Protein AF-A0A926XB81-F1 (afdb_monomer_lite)

Secondary structure (DSSP, 8-state):
-EEEE-TTS-EEEEEE-TTS-EEEEEEE-TTS-EEEEEE-----------S------

pLDDT: mean 75.13, std 18.18, range [40.31, 94.31]

Radius of gyration: 19.14 Å; chains: 1; bounding box: 65×21×20 Å

Structure (mmCIF, N/CA/C/O backbone):
data_AF-A0A926XB81-F1
#
_entry.id   AF-A0A926XB81-F1
#
loop_
_atom_site.group_PDB
_atom_site.id
_atom_site.type_symbol
_atom_site.label_atom_id
_atom_site.label_alt_id
_atom_site.label_comp_id
_atom_site.label_asym_id
_atom_site.label_entity_id
_atom_site.label_seq_id
_atom_site.pdbx_PDB_ins_code
_atom_site.Cartn_x
_atom_site.Cartn_y
_atom_site.Cartn_z
_atom_site.occupancy
_atom_site.B_iso_or_equiv
_atom_site.auth_seq_id
_atom_site.auth_comp_id
_atom_site.auth_asym_id
_atom_site.auth_atom_id
_atom_site.pdbx_PDB_model_num
ATOM 1 N N . MET A 1 1 ? -0.159 -4.086 -8.177 1.00 75.50 1 MET A N 1
ATOM 2 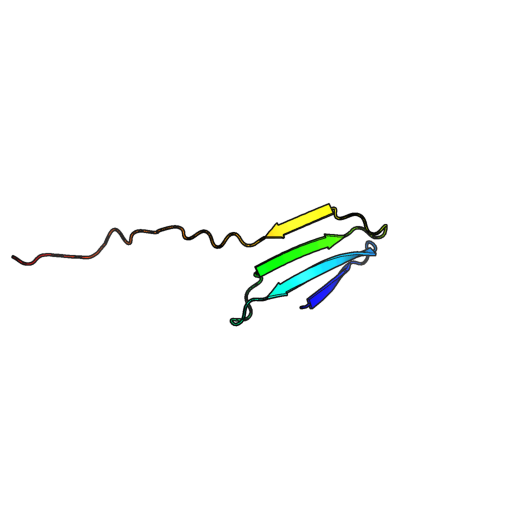C CA . MET A 1 1 ? -0.798 -3.045 -7.348 1.00 75.50 1 MET A CA 1
ATOM 3 C C . MET A 1 1 ? -1.722 -3.725 -6.350 1.00 75.50 1 MET A C 1
ATOM 5 O O . MET A 1 1 ? -2.507 -4.568 -6.771 1.00 75.50 1 MET A O 1
ATOM 9 N N . GLY A 1 2 ? -1.572 -3.437 -5.057 1.00 86.94 2 GLY A N 1
ATOM 10 C CA . GLY A 1 2 ? -2.400 -3.991 -3.980 1.00 86.94 2 GLY A CA 1
ATOM 11 C C . GLY A 1 2 ? -3.121 -2.883 -3.217 1.00 86.94 2 GLY A C 1
ATOM 12 O O . GLY A 1 2 ? -2.604 -1.775 -3.116 1.00 86.94 2 GLY A O 1
ATOM 13 N N . THR A 1 3 ? -4.311 -3.166 -2.692 1.00 91.25 3 THR A N 1
ATOM 14 C CA . THR A 1 3 ? -5.119 -2.195 -1.940 1.00 91.25 3 THR A CA 1
ATOM 15 C C . THR A 1 3 ? -5.636 -2.820 -0.657 1.00 91.25 3 THR A C 1
ATOM 17 O O . THR A 1 3 ? -6.168 -3.929 -0.687 1.00 91.25 3 THR A O 1
ATOM 20 N N . VAL A 1 4 ? -5.514 -2.095 0.451 1.00 91.62 4 VAL A N 1
ATOM 21 C CA . VAL A 1 4 ? -6.039 -2.488 1.760 1.00 91.62 4 VAL A CA 1
ATOM 22 C C . VAL A 1 4 ? -6.993 -1.405 2.234 1.00 91.62 4 VAL A C 1
ATOM 24 O O . VAL A 1 4 ? -6.625 -0.235 2.280 1.00 91.62 4 VAL A O 1
ATOM 27 N N . THR A 1 5 ? -8.207 -1.797 2.603 1.00 92.69 5 THR A N 1
ATOM 28 C CA . THR A 1 5 ? -9.174 -0.906 3.248 1.00 92.69 5 THR A CA 1
ATOM 29 C C . THR A 1 5 ? -9.221 -1.238 4.732 1.00 92.69 5 THR A C 1
ATOM 31 O O . THR A 1 5 ? -9.485 -2.378 5.115 1.00 92.69 5 THR A O 1
ATOM 34 N N . LEU A 1 6 ? -8.929 -0.245 5.565 1.00 89.00 6 LEU A N 1
ATOM 35 C CA . LEU A 1 6 ? -8.977 -0.353 7.015 1.00 89.00 6 LEU A CA 1
ATOM 36 C C . LEU A 1 6 ? -10.415 -0.198 7.517 1.00 89.00 6 LEU A C 1
ATOM 38 O O . LEU A 1 6 ? -11.267 0.401 6.863 1.00 89.00 6 LEU A O 1
ATOM 42 N N . GLN A 1 7 ? -10.679 -0.679 8.732 1.00 87.06 7 GLN A N 1
ATOM 43 C CA . GLN A 1 7 ? -11.987 -0.526 9.379 1.00 87.06 7 GLN A CA 1
ATOM 44 C C . GLN A 1 7 ? -12.364 0.950 9.622 1.00 87.06 7 GLN A C 1
ATOM 46 O O . GLN A 1 7 ? -13.543 1.274 9.727 1.00 87.06 7 GLN A O 1
ATOM 51 N N . SER A 1 8 ? -11.377 1.851 9.662 1.00 85.06 8 SER A N 1
ATOM 52 C CA . SER A 1 8 ? -11.571 3.306 9.707 1.00 85.06 8 SER A CA 1
ATOM 53 C C . SER A 1 8 ? -12.113 3.901 8.397 1.00 85.06 8 SER A C 1
ATOM 55 O O . SER A 1 8 ? -12.437 5.085 8.361 1.00 85.06 8 SER A O 1
ATOM 57 N N . GLY A 1 9 ? -12.191 3.115 7.317 1.00 86.75 9 GLY A N 1
ATOM 58 C CA . GLY A 1 9 ? -12.532 3.579 5.969 1.00 86.75 9 GLY A CA 1
ATOM 59 C C . GLY A 1 9 ? -11.343 4.155 5.194 1.00 86.75 9 GLY A C 1
ATOM 60 O O . GLY A 1 9 ? -11.477 4.501 4.022 1.00 86.75 9 GLY A O 1
ATOM 61 N N . GLU A 1 10 ? -10.169 4.234 5.817 1.00 90.69 10 GLU A N 1
ATOM 62 C CA . GLU A 1 10 ? -8.928 4.606 5.146 1.00 90.69 10 GLU A CA 1
ATOM 63 C C . GLU A 1 10 ? -8.500 3.513 4.160 1.00 90.69 10 GLU A C 1
ATOM 65 O O . GLU A 1 10 ? -8.626 2.316 4.425 1.00 90.69 10 GLU A O 1
ATOM 70 N N . THR A 1 11 ? -7.997 3.925 3.002 1.00 94.31 11 THR A N 1
ATOM 71 C CA . THR A 1 11 ? -7.511 3.036 1.951 1.00 94.31 11 THR A CA 1
ATOM 72 C C . THR A 1 11 ? -6.026 3.260 1.732 1.00 94.31 11 THR A C 1
ATOM 74 O O . THR A 1 11 ? -5.594 4.371 1.423 1.00 94.31 11 THR A O 1
ATOM 77 N N . ILE A 1 12 ? -5.253 2.185 1.832 1.00 92.19 12 ILE A N 1
ATOM 78 C CA . ILE A 1 12 ? -3.823 2.172 1.549 1.00 92.19 12 ILE A CA 1
ATOM 79 C C . ILE A 1 12 ? -3.600 1.459 0.217 1.00 92.19 12 ILE A C 1
ATOM 8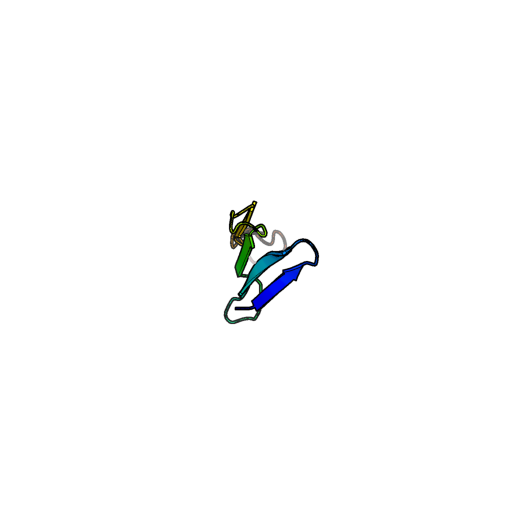1 O O . ILE A 1 12 ? -4.061 0.336 0.009 1.00 92.19 12 ILE A O 1
ATOM 85 N N . THR A 1 13 ? -2.904 2.121 -0.701 1.00 91.94 13 THR A N 1
ATOM 86 C CA . THR A 1 13 ? -2.544 1.587 -2.019 1.00 91.94 13 THR A CA 1
ATOM 87 C C . THR A 1 13 ? -1.048 1.336 -2.082 1.00 91.94 13 THR A C 1
ATOM 89 O O . THR A 1 13 ? -0.266 2.258 -1.875 1.00 91.94 13 THR A O 1
ATOM 92 N N . TYR A 1 14 ? -0.669 0.108 -2.424 1.00 88.81 14 TYR A N 1
ATOM 93 C CA . TYR A 1 14 ? 0.705 -0.350 -2.582 1.00 88.81 14 TYR A CA 1
ATOM 94 C C . TYR A 1 14 ? 1.041 -0.567 -4.053 1.00 88.81 14 TYR A C 1
ATOM 96 O O . TYR A 1 14 ? 0.370 -1.330 -4.763 1.00 88.81 14 TYR A O 1
ATOM 104 N N . ASP A 1 15 ? 2.135 0.043 -4.484 1.00 88.38 15 ASP A N 1
ATOM 105 C CA . ASP A 1 15 ? 2.778 -0.275 -5.747 1.00 88.38 15 ASP A CA 1
ATOM 106 C C . ASP A 1 15 ? 4.062 -1.064 -5.504 1.00 88.38 15 ASP A C 1
ATOM 108 O O . ASP A 1 15 ? 4.810 -0.767 -4.568 1.00 88.38 15 ASP A O 1
ATOM 112 N N . TYR A 1 16 ? 4.299 -2.083 -6.329 1.00 85.19 16 TYR A N 1
ATOM 113 C CA . TYR A 1 16 ? 5.409 -3.015 -6.162 1.00 85.19 16 TYR A CA 1
ATOM 114 C C . TYR A 1 16 ? 6.320 -2.984 -7.386 1.00 85.19 16 TYR A C 1
ATOM 116 O O . TYR A 1 16 ? 5.845 -2.908 -8.517 1.00 85.19 16 TYR A O 1
ATOM 124 N N . ASP A 1 17 ? 7.627 -3.097 -7.162 1.00 84.44 17 ASP A N 1
ATOM 125 C CA . ASP A 1 17 ? 8.595 -3.263 -8.240 1.00 84.44 17 ASP A CA 1
ATOM 126 C C . ASP A 1 17 ? 8.528 -4.669 -8.870 1.00 84.44 17 ASP A C 1
ATOM 128 O O . ASP A 1 17 ? 7.850 -5.579 -8.386 1.00 84.44 17 ASP A O 1
ATOM 132 N N . GLY A 1 18 ? 9.278 -4.872 -9.958 1.00 81.38 18 GLY A N 1
ATOM 133 C CA . GLY A 1 18 ? 9.361 -6.169 -10.641 1.00 81.38 18 GLY A CA 1
ATOM 134 C C . GLY A 1 18 ? 9.971 -7.305 -9.803 1.00 81.38 18 GLY A C 1
ATOM 135 O O . GLY A 1 18 ? 9.957 -8.448 -10.249 1.00 81.38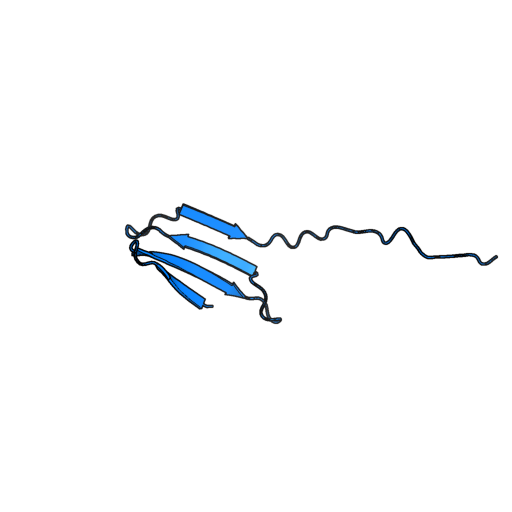 18 GLY A O 1
ATOM 136 N N . ALA A 1 19 ? 10.498 -7.012 -8.609 1.00 87.81 19 ALA A N 1
ATOM 137 C CA . ALA A 1 19 ? 11.009 -7.984 -7.645 1.00 87.81 19 ALA A CA 1
ATOM 138 C C . ALA A 1 19 ? 10.047 -8.214 -6.458 1.00 87.81 19 ALA A C 1
ATOM 140 O O . ALA A 1 19 ? 10.397 -8.947 -5.531 1.00 87.81 19 ALA A O 1
ATOM 141 N N . GLY A 1 20 ? 8.855 -7.603 -6.466 1.00 82.00 20 GLY A N 1
ATOM 142 C CA . GLY A 1 20 ? 7.829 -7.758 -5.432 1.00 82.00 20 GLY A CA 1
ATOM 143 C C . GLY A 1 20 ? 8.038 -6.903 -4.178 1.00 82.00 20 GLY A C 1
ATOM 144 O O . GLY A 1 20 ? 7.414 -7.167 -3.152 1.00 82.00 20 GLY A O 1
ATOM 145 N N . ARG A 1 21 ? 8.905 -5.886 -4.218 1.00 83.19 21 ARG A N 1
ATOM 146 C CA . ARG A 1 21 ? 9.131 -4.960 -3.092 1.00 83.19 21 ARG A CA 1
ATOM 147 C C . ARG A 1 21 ? 8.244 -3.733 -3.237 1.00 83.19 21 ARG A C 1
ATOM 149 O O . ARG A 1 21 ? 7.988 -3.305 -4.356 1.00 83.19 21 ARG A O 1
ATOM 156 N N . VAL A 1 22 ? 7.816 -3.133 -2.126 1.00 85.25 22 VAL A N 1
ATOM 157 C CA . VAL A 1 22 ? 7.004 -1.904 -2.156 1.00 85.25 22 VAL A CA 1
ATOM 158 C C . VAL A 1 22 ? 7.837 -0.747 -2.717 1.00 85.25 22 VAL A C 1
ATOM 160 O O . VAL A 1 22 ? 8.834 -0.338 -2.126 1.00 85.25 22 VAL A O 1
ATOM 163 N N . GLN A 1 23 ? 7.420 -0.216 -3.863 1.00 88.38 23 GLN A N 1
ATOM 164 C CA . GLN A 1 23 ? 8.002 0.961 -4.504 1.00 88.38 23 GLN A CA 1
ATOM 165 C C . GLN A 1 23 ? 7.329 2.249 -4.009 1.00 88.38 23 GLN A C 1
ATOM 167 O O . GLN A 1 23 ? 8.003 3.261 -3.785 1.00 88.38 23 GLN A O 1
ATOM 172 N N . SER A 1 24 ? 6.011 2.218 -3.801 1.00 86.00 24 SER A N 1
ATOM 173 C CA . SER A 1 24 ? 5.276 3.332 -3.203 1.00 86.00 24 SER A CA 1
ATOM 174 C C . SER A 1 24 ? 4.057 2.871 -2.413 1.00 86.00 24 SER A C 1
ATOM 176 O O . SER A 1 24 ? 3.477 1.825 -2.695 1.00 86.00 24 SER A O 1
ATOM 178 N N . GLU A 1 25 ? 3.683 3.678 -1.430 1.00 90.25 25 GLU A N 1
ATOM 179 C CA . GLU A 1 25 ? 2.467 3.564 -0.641 1.00 90.25 25 GLU A CA 1
ATOM 180 C C . GLU A 1 25 ? 1.746 4.917 -0.667 1.00 90.25 25 GLU A C 1
ATOM 182 O O . GLU A 1 25 ? 2.359 5.971 -0.461 1.00 90.25 25 GLU A O 1
ATOM 187 N N . VAL A 1 26 ? 0.445 4.895 -0.939 1.00 91.31 26 VAL A N 1
ATOM 188 C CA . VAL A 1 26 ? -0.426 6.070 -0.860 1.00 91.31 26 VAL A CA 1
ATOM 189 C C . VAL A 1 26 ? -1.577 5.752 0.068 1.00 91.31 26 VAL A C 1
ATOM 191 O O . VAL A 1 26 ? -2.327 4.807 -0.175 1.00 91.31 26 VAL A O 1
ATOM 194 N N . THR A 1 27 ? -1.752 6.593 1.074 1.00 89.69 27 THR A N 1
ATOM 195 C CA . THR A 1 27 ? -2.818 6.458 2.055 1.00 89.69 27 THR A CA 1
ATOM 196 C C . THR A 1 27 ? -3.861 7.537 1.830 1.00 89.69 27 THR A C 1
ATOM 198 O O . THR A 1 27 ? -3.532 8.713 1.646 1.00 89.69 27 THR A O 1
ATOM 201 N N . ARG A 1 28 ? -5.127 7.125 1.797 1.00 92.19 28 ARG A N 1
ATOM 202 C CA . ARG A 1 28 ? -6.279 7.993 1.576 1.00 92.19 28 ARG A CA 1
ATOM 203 C C . ARG A 1 28 ? -7.299 7.798 2.677 1.00 92.19 28 ARG A C 1
ATOM 205 O O . ARG A 1 28 ? -7.758 6.678 2.877 1.00 92.19 28 ARG A O 1
ATOM 212 N N . ALA A 1 29 ? -7.705 8.879 3.322 1.00 90.06 29 ALA A N 1
ATOM 213 C CA . ALA A 1 29 ? -8.835 8.871 4.233 1.00 90.06 29 ALA A CA 1
ATOM 214 C C . ALA A 1 29 ? -10.143 8.509 3.504 1.00 90.06 29 ALA A C 1
ATOM 216 O O . ALA A 1 29 ? -10.225 8.511 2.272 1.00 90.06 29 ALA A O 1
ATOM 217 N N . ALA A 1 30 ? -11.177 8.193 4.285 1.00 85.94 30 ALA A N 1
ATOM 218 C CA . ALA A 1 30 ? -12.482 7.774 3.773 1.00 85.94 30 ALA A CA 1
ATOM 219 C C . ALA A 1 30 ? -13.173 8.841 2.898 1.00 85.94 30 ALA A C 1
ATOM 221 O O . ALA A 1 30 ? -13.987 8.510 2.041 1.00 85.94 30 ALA A O 1
ATOM 222 N N . ASP A 1 31 ? -12.830 10.116 3.091 1.00 87.12 31 ASP A N 1
ATOM 223 C CA . ASP A 1 31 ? -13.289 11.257 2.291 1.00 87.12 31 ASP A CA 1
ATOM 224 C C . ASP A 1 31 ? -12.514 11.424 0.965 1.00 87.12 31 ASP A C 1
ATOM 226 O O . ASP A 1 31 ? -12.795 12.331 0.182 1.00 87.12 31 ASP A O 1
ATOM 230 N N . GLY A 1 32 ? -11.541 10.547 0.700 1.00 84.00 32 GLY A N 1
ATOM 231 C CA . GLY A 1 32 ? -10.677 10.578 -0.477 1.00 84.00 32 GLY A CA 1
ATOM 232 C C . GLY A 1 32 ? -9.431 11.454 -0.328 1.00 84.00 32 GLY A C 1
ATOM 233 O O . GLY A 1 32 ? -8.606 11.473 -1.248 1.00 84.00 32 GLY A O 1
ATOM 234 N N . THR A 1 33 ? -9.254 12.138 0.805 1.00 90.00 33 THR A N 1
ATOM 235 C CA . THR A 1 33 ? -8.091 12.990 1.075 1.00 90.00 33 THR A CA 1
ATOM 236 C C . THR A 1 33 ? -6.829 12.141 1.202 1.00 90.00 33 THR A C 1
ATOM 238 O O . THR A 1 33 ? -6.800 11.171 1.955 1.00 90.00 33 THR A O 1
ATOM 241 N N . VAL A 1 34 ? -5.754 12.499 0.493 1.00 89.19 34 VAL A N 1
ATOM 242 C CA . VAL A 1 34 ? -4.452 11.830 0.653 1.00 89.19 34 VAL A CA 1
ATOM 243 C C . VAL A 1 34 ? -3.825 12.281 1.972 1.00 89.19 34 VAL A C 1
ATOM 245 O O . VAL A 1 34 ? -3.462 13.446 2.119 1.00 89.19 34 VAL A O 1
ATOM 248 N N . THR A 1 35 ? -3.697 11.357 2.920 1.00 87.25 35 THR A N 1
ATOM 249 C CA . THR A 1 35 ? -3.148 11.601 4.264 1.00 87.25 35 THR A CA 1
ATOM 250 C C . THR A 1 35 ? -1.669 11.246 4.361 1.00 87.25 35 THR A C 1
ATOM 252 O O . THR A 1 35 ? -0.953 11.795 5.196 1.00 87.25 35 THR A O 1
ATOM 255 N N . GLY A 1 36 ? -1.186 10.363 3.483 1.00 81.19 36 GLY A N 1
ATOM 256 C CA . GLY A 1 36 ? 0.194 9.900 3.489 1.00 81.19 36 GLY A CA 1
ATOM 257 C C . GLY A 1 36 ? 0.671 9.483 2.107 1.00 81.19 36 GLY A C 1
ATOM 258 O O . GLY A 1 36 ? -0.082 8.968 1.280 1.00 81.19 36 GLY A O 1
ATOM 259 N N . THR A 1 37 ? 1.948 9.723 1.831 1.00 82.88 37 THR A N 1
ATOM 260 C CA . THR A 1 37 ? 2.625 9.170 0.658 1.00 82.88 37 THR A CA 1
ATOM 261 C C . THR A 1 37 ? 4.029 8.769 1.066 1.00 82.88 37 THR A C 1
ATOM 263 O O . THR A 1 37 ? 4.869 9.625 1.340 1.00 82.88 37 THR A O 1
ATOM 266 N N . LEU A 1 38 ? 4.293 7.467 1.083 1.00 78.94 38 LEU A N 1
ATOM 267 C CA . LEU A 1 38 ? 5.641 6.939 1.210 1.00 78.94 38 LEU A CA 1
ATOM 268 C C . LEU A 1 38 ? 6.099 6.539 -0.182 1.00 78.94 38 LEU A C 1
ATOM 270 O O . LEU A 1 38 ? 5.538 5.657 -0.824 1.00 78.94 38 LEU A O 1
ATOM 274 N N . ARG A 1 39 ? 7.144 7.187 -0.676 1.00 76.12 39 ARG A N 1
ATOM 275 C CA . ARG A 1 39 ? 7.888 6.657 -1.814 1.00 76.12 39 ARG A CA 1
ATOM 276 C C . ARG A 1 39 ? 9.113 6.009 -1.231 1.00 76.12 39 ARG A C 1
ATOM 278 O O . ARG A 1 39 ? 9.844 6.671 -0.494 1.00 76.12 39 ARG A O 1
ATOM 285 N N . SER A 1 40 ? 9.337 4.741 -1.558 1.00 66.62 40 SER A N 1
ATOM 286 C CA . SER A 1 40 ? 10.631 4.143 -1.292 1.00 66.62 40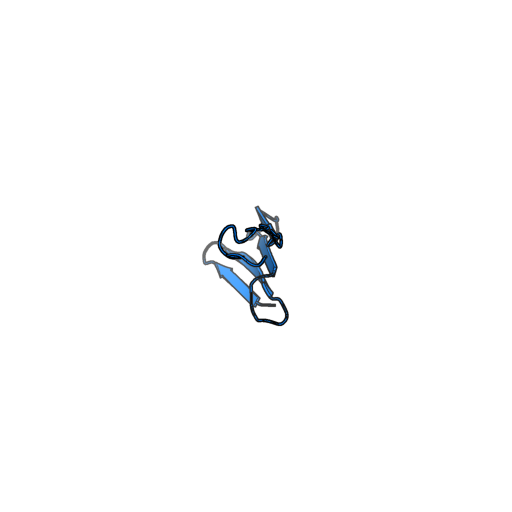 SER A CA 1
ATOM 287 C C . SER A 1 40 ? 11.618 4.912 -2.163 1.00 66.62 40 SER A C 1
ATOM 289 O O . SER A 1 40 ? 11.801 4.600 -3.341 1.00 66.62 40 SER A O 1
ATOM 291 N N . LEU A 1 41 ? 12.227 5.973 -1.615 1.00 53.75 41 LEU A N 1
ATOM 292 C CA . LEU A 1 41 ? 13.458 6.490 -2.178 1.00 53.75 41 LEU A CA 1
ATOM 293 C C . LEU A 1 41 ? 14.338 5.255 -2.242 1.00 53.75 41 LEU A C 1
ATOM 295 O O . LEU A 1 41 ? 14.592 4.608 -1.225 1.00 53.75 41 LEU A O 1
ATOM 299 N N . LYS A 1 42 ? 14.753 4.882 -3.449 1.00 53.53 42 LYS A N 1
ATOM 300 C CA . LYS A 1 42 ? 15.903 4.016 -3.629 1.00 53.53 42 LYS A CA 1
ATOM 301 C C . LYS A 1 42 ? 17.060 4.798 -3.023 1.00 53.53 42 LYS A C 1
ATOM 303 O O . LYS A 1 42 ? 17.765 5.508 -3.732 1.00 53.53 42 LYS A O 1
ATOM 308 N N . VAL A 1 43 ? 17.185 4.768 -1.697 1.00 43.56 43 VAL A N 1
ATOM 309 C CA . VAL A 1 43 ? 18.347 5.283 -1.010 1.00 43.56 43 VAL A CA 1
ATOM 310 C C . VAL A 1 43 ? 19.409 4.301 -1.451 1.00 43.56 43 VAL A C 1
ATOM 312 O O . VAL A 1 43 ? 19.547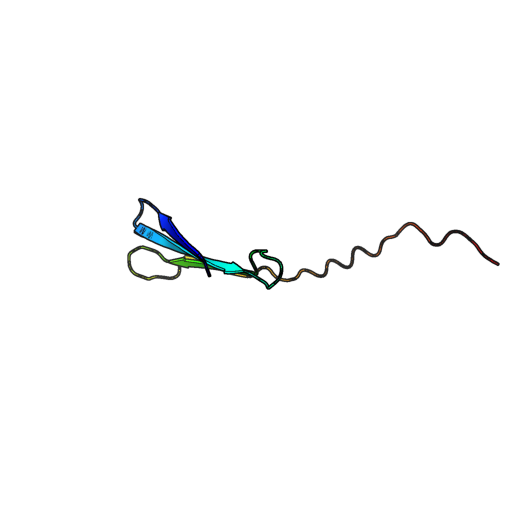 3.205 -0.912 1.00 43.56 43 VAL A O 1
ATOM 315 N N . ILE A 1 44 ? 20.109 4.660 -2.524 1.00 47.09 44 ILE A N 1
ATOM 316 C CA . ILE A 1 44 ? 21.445 4.163 -2.777 1.00 47.09 44 ILE A CA 1
ATOM 317 C C . ILE A 1 44 ? 22.235 4.741 -1.607 1.00 47.09 44 ILE A C 1
ATOM 319 O O . ILE A 1 44 ? 22.901 5.764 -1.722 1.00 47.09 44 ILE A O 1
ATOM 323 N N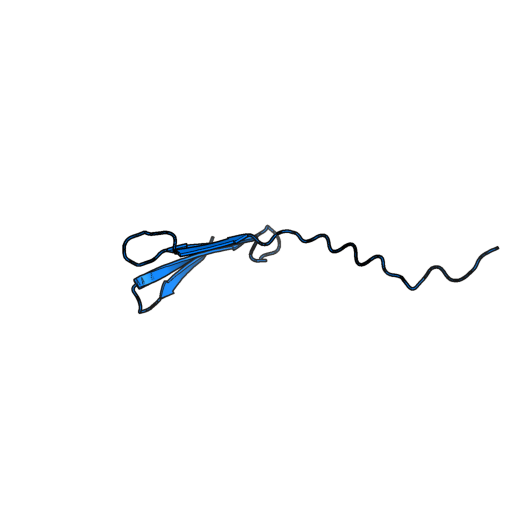 . ILE A 1 45 ? 22.080 4.138 -0.425 1.00 44.16 45 ILE A N 1
ATOM 324 C CA . ILE A 1 45 ? 23.110 4.221 0.583 1.00 44.16 45 ILE A CA 1
ATOM 325 C C . ILE A 1 45 ? 24.246 3.515 -0.136 1.00 44.16 45 ILE A C 1
ATOM 327 O O . ILE A 1 45 ? 24.260 2.289 -0.236 1.00 44.16 45 ILE A O 1
ATOM 331 N N . CYS A 1 46 ? 25.149 4.292 -0.731 1.00 45.66 46 CYS A N 1
ATOM 332 C CA . CYS A 1 46 ? 26.511 3.849 -0.929 1.00 45.66 46 CYS A CA 1
ATOM 333 C C . CYS A 1 46 ? 27.034 3.529 0.473 1.00 45.66 46 CYS A C 1
ATOM 335 O O . CYS A 1 46 ? 27.745 4.315 1.088 1.00 45.66 46 CYS A O 1
ATOM 337 N N . VAL A 1 47 ? 26.655 2.370 1.011 1.00 42.62 47 VAL A N 1
ATOM 338 C CA . VAL A 1 47 ? 27.530 1.616 1.885 1.00 42.62 47 VAL A CA 1
ATOM 339 C C . VAL A 1 47 ? 28.670 1.268 0.956 1.00 42.62 47 VAL A C 1
ATOM 341 O O . VAL A 1 47 ? 28.652 0.240 0.292 1.00 42.62 47 VAL A O 1
ATOM 344 N N . THR A 1 48 ? 29.621 2.190 0.816 1.00 51.66 48 THR A N 1
ATOM 345 C CA . THR A 1 48 ? 30.972 1.818 0.442 1.00 51.66 48 THR A CA 1
ATOM 346 C C . THR A 1 48 ? 31.302 0.677 1.395 1.00 51.66 48 THR A C 1
ATOM 348 O O . THR A 1 48 ? 31.312 0.923 2.607 1.00 51.66 48 THR A O 1
ATOM 351 N N . PRO A 1 49 ? 31.491 -0.570 0.933 1.00 40.31 49 PRO A N 1
ATOM 352 C CA . PRO A 1 49 ? 32.051 -1.579 1.803 1.00 40.31 49 PRO A CA 1
ATOM 353 C C . PRO A 1 49 ? 33.503 -1.155 2.048 1.00 40.31 49 PRO A C 1
ATOM 355 O O . PRO A 1 49 ? 34.427 -1.586 1.362 1.00 40.31 49 PRO A O 1
ATOM 358 N N . LEU A 1 50 ? 33.726 -0.260 3.018 1.00 54.28 50 LEU A N 1
ATOM 359 C CA . LEU A 1 50 ? 34.986 -0.259 3.742 1.00 54.28 50 LEU A CA 1
ATOM 360 C C . LEU A 1 50 ? 35.097 -1.680 4.301 1.00 54.28 50 LEU A C 1
ATOM 362 O O . LEU A 1 50 ? 34.185 -2.118 4.989 1.00 54.28 50 LEU A O 1
ATOM 366 N N . PHE A 1 51 ? 36.183 -2.377 3.962 1.00 50.97 51 PHE A N 1
ATOM 367 C CA . PHE A 1 51 ? 36.445 -3.816 4.142 1.00 50.97 51 PHE A CA 1
ATOM 368 C C . PHE A 1 51 ? 36.127 -4.716 2.935 1.00 50.97 51 PHE A C 1
ATOM 370 O O . PHE A 1 51 ? 35.283 -5.603 2.995 1.00 50.97 51 PHE A O 1
ATOM 377 N N . LYS A 1 52 ? 36.932 -4.614 1.871 1.00 49.69 52 LYS A N 1
ATOM 378 C CA . LYS A 1 52 ? 38.147 -5.443 1.688 1.00 49.69 52 LYS A CA 1
ATOM 379 C C . LYS A 1 52 ? 38.713 -5.242 0.275 1.00 49.69 52 LYS A C 1
ATOM 381 O O . LYS A 1 52 ? 38.260 -5.867 -0.673 1.00 49.69 52 LYS A O 1
ATOM 386 N N . GLN A 1 53 ? 39.802 -4.490 0.168 1.00 47.88 53 GLN A N 1
ATOM 387 C CA . GLN A 1 53 ? 40.862 -4.849 -0.772 1.00 47.88 53 GLN A CA 1
ATOM 388 C C . GLN A 1 53 ? 42.152 -4.883 0.044 1.00 47.88 53 GLN A C 1
ATOM 390 O O . GLN A 1 53 ? 42.836 -3.884 0.241 1.00 47.88 53 GLN A O 1
ATOM 395 N N . ALA A 1 54 ? 42.392 -6.036 0.662 1.00 51.22 54 ALA A N 1
ATOM 396 C CA . ALA A 1 54 ? 43.683 -6.341 1.248 1.00 51.22 54 ALA A CA 1
ATOM 397 C C . ALA A 1 54 ? 44.691 -6.557 0.104 1.00 51.22 54 ALA A C 1
ATOM 399 O O . ALA A 1 54 ? 44.417 -7.366 -0.773 1.00 51.22 54 ALA A O 1
ATOM 400 N N . ARG A 1 55 ? 45.798 -5.803 0.160 1.00 59.88 55 ARG A N 1
ATOM 401 C CA . ARG A 1 55 ? 47.152 -5.994 -0.414 1.00 59.88 55 ARG A CA 1
ATOM 402 C C . ARG A 1 55 ? 47.339 -6.710 -1.770 1.00 59.88 55 ARG A C 1
ATOM 404 O O . ARG A 1 55 ? 47.040 -7.891 -1.886 1.00 59.88 55 ARG A O 1
ATOM 411 N N . ASN A 1 56 ? 47.976 -5.991 -2.699 1.00 42.72 56 ASN A N 1
ATOM 412 C CA . ASN A 1 56 ? 49.001 -6.390 -3.694 1.00 42.72 56 ASN A CA 1
ATOM 413 C C . ASN A 1 56 ? 49.275 -5.112 -4.519 1.00 42.72 56 ASN A C 1
ATOM 415 O O . ASN A 1 56 ? 48.308 -4.517 -4.985 1.00 42.72 56 ASN A O 1
ATOM 419 N N . ASP A 1 57 ? 50.466 -4.551 -4.696 1.00 44.69 57 ASP A N 1
ATOM 420 C CA . ASP A 1 57 ? 51.871 -4.944 -4.517 1.00 44.69 57 ASP A CA 1
ATOM 421 C C . ASP A 1 57 ? 52.634 -3.678 -4.063 1.00 44.69 57 ASP A C 1
ATOM 423 O O . ASP A 1 57 ? 52.287 -2.587 -4.584 1.00 44.69 57 ASP A O 1
#

Foldseek 3Di:
DDWDQDPQLKIKDFDADPVGHTQKIWIAGNVRHTPDIDGPPPPPPPPVPPDDDPDDD

Sequence (57 aa):
MGTVTLQSGETITYDYDGAGRVQSEVTRAADGTVTGTLRSLKVIICVTPLFKQARND